Protein AF-A0A3D8VH55-F1 (afdb_monomer_lite)

Radiu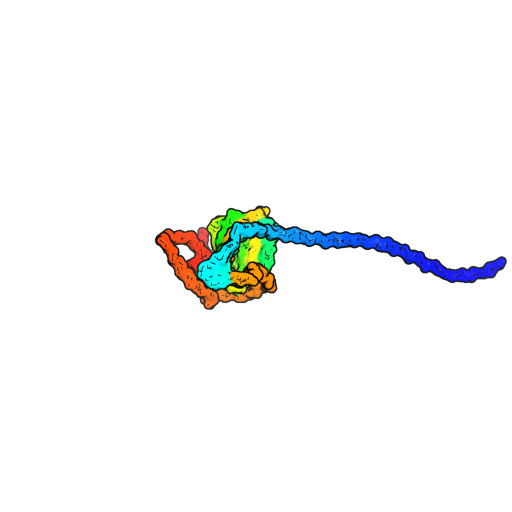s of gyration: 26.4 Å; chains: 1; bounding box: 106×33×65 Å

Secondary structure (DSSP, 8-state):
---------------------------SEEEEEEEEEE-SSTTEEEEEEEEEE-TT-EEEEEE-SEEEEEEEEESEEEEEETTS--EEEETT-EEEE-TT--EEEEE-SSS-EEEEEEEEEETTS-S-EE-PPPP----TTTS--------SSSSPPS--TTS-TTTTS---

InterPro domains:
  IPR011051 RmlC-like cupin domain superfamily [SSF51182] (28-119)
  IPR013096 Cupin 2, conserved barrel [PF07883] (50-116)
  IPR014710 RmlC-like jelly roll fold [G3DSA:2.60.120.10] (20-121)

pLDDT: mean 77.13, std 23.86, range [32.91, 98.81]

Organism: NCBI:txid453783

Foldseek 3Di:
DDDDDDDDDDDDDPDDDDPPPPPPPPQQKDKDWDDKADDPPPQKIKTKIKIKGFAFGKPAKWFFQFKKKKAKQAAKKWKDWAQDDIDIDHHGAIDIDGGPIIMMMTRNGNGMTIMIIMTTHGPPDDGIGHDDDHDDDHDPPPPDDQPPDDDDDPDDDPDHPRHDPPPPDDDD

Sequence (172 aa):
MKPSRPIAAALLATLAALPVLAQAQASGVHRTDLQRETLSVPGREVVQVLVALDPGVVAANHHHHGEEIIYVTEGALEYRLEGRAPVTLKQGDVLFIPYGVNHEVVNVSSGRSAELATYVVEKGKPLVVPASSPTTAFDPAEDMPRLNLKFADDTPLKPTLFDSATAWEDEP

Structure (mmCIF, N/CA/C/O backbone):
data_AF-A0A3D8VH55-F1
#
_entry.id   AF-A0A3D8VH55-F1
#
loop_
_atom_site.group_PDB
_atom_site.id
_atom_site.type_symbol
_atom_site.label_atom_id
_atom_site.label_alt_id
_atom_site.label_comp_id
_atom_site.label_asym_id
_atom_site.label_entity_id
_atom_site.label_seq_id
_atom_site.pdbx_PDB_ins_code
_atom_site.Cartn_x
_atom_site.Cartn_y
_atom_site.Cartn_z
_atom_site.occupancy
_atom_site.B_iso_or_equiv
_atom_site.auth_seq_id
_atom_site.auth_comp_id
_atom_site.auth_asym_id
_atom_site.auth_atom_id
_atom_site.pdbx_PDB_model_num
ATOM 1 N N . MET A 1 1 ? 83.510 -18.222 30.772 1.00 42.69 1 MET A N 1
ATOM 2 C CA . MET A 1 1 ? 82.785 -19.470 30.440 1.00 42.69 1 MET A CA 1
ATOM 3 C C . MET A 1 1 ? 81.291 -19.206 30.564 1.00 42.69 1 MET A C 1
ATOM 5 O O . MET A 1 1 ? 80.876 -18.669 31.580 1.00 42.69 1 MET A O 1
ATOM 9 N N . LYS A 1 2 ? 80.513 -19.503 29.515 1.00 42.84 2 LYS A N 1
ATOM 10 C CA . LYS A 1 2 ? 79.035 -19.497 29.522 1.00 42.84 2 LYS A CA 1
ATOM 11 C C . LYS A 1 2 ? 78.541 -20.727 30.318 1.00 42.84 2 LYS A C 1
ATOM 13 O O . LYS A 1 2 ? 79.273 -21.716 30.357 1.00 42.84 2 LYS A O 1
ATOM 18 N N . PRO A 1 3 ? 77.328 -20.701 30.896 1.00 48.84 3 PRO A N 1
ATOM 19 C CA . PRO A 1 3 ? 76.205 -21.152 30.081 1.00 48.84 3 PRO A CA 1
ATOM 20 C C . PRO A 1 3 ? 74.936 -20.299 30.205 1.00 48.84 3 PRO A C 1
ATOM 22 O O . PRO A 1 3 ? 74.577 -19.754 31.242 1.00 48.84 3 PRO A O 1
ATOM 25 N N . SER A 1 4 ? 74.265 -20.230 29.066 1.00 44.12 4 SER A N 1
ATOM 26 C CA . SER A 1 4 ? 72.942 -19.689 28.783 1.00 44.12 4 SER A CA 1
ATOM 27 C C . SER A 1 4 ? 71.816 -20.603 29.281 1.00 44.12 4 SER A C 1
ATOM 29 O O . SER A 1 4 ? 71.938 -21.824 29.191 1.00 44.12 4 SER A O 1
ATOM 31 N N . ARG A 1 5 ? 70.677 -20.017 29.679 1.00 53.91 5 ARG A N 1
ATOM 32 C CA . ARG A 1 5 ? 69.355 -20.672 29.656 1.00 53.91 5 ARG A CA 1
ATOM 33 C C . ARG A 1 5 ? 68.299 -19.726 29.052 1.00 53.91 5 ARG A C 1
ATOM 35 O O . ARG A 1 5 ? 68.504 -18.516 29.127 1.00 53.91 5 ARG A O 1
ATOM 42 N N . PRO A 1 6 ? 67.243 -20.253 28.403 1.00 52.62 6 PRO A N 1
ATOM 43 C CA . PRO A 1 6 ? 66.547 -19.554 27.323 1.00 52.62 6 PRO A CA 1
ATOM 44 C C . PRO A 1 6 ? 65.048 -19.291 27.607 1.00 52.62 6 PRO A C 1
ATOM 46 O O . PRO A 1 6 ? 64.504 -19.786 28.587 1.00 52.62 6 PRO A O 1
ATOM 49 N N . ILE A 1 7 ? 64.405 -18.609 26.645 1.00 50.12 7 ILE A N 1
ATOM 50 C CA . ILE A 1 7 ? 62.954 -18.556 26.350 1.00 50.12 7 ILE A CA 1
ATOM 51 C C . ILE A 1 7 ? 62.102 -17.624 27.230 1.00 50.12 7 ILE A C 1
ATOM 53 O O . ILE A 1 7 ? 61.837 -17.914 28.388 1.00 50.12 7 ILE A O 1
ATOM 57 N N . ALA A 1 8 ? 61.550 -16.577 26.608 1.00 45.47 8 ALA A N 1
ATOM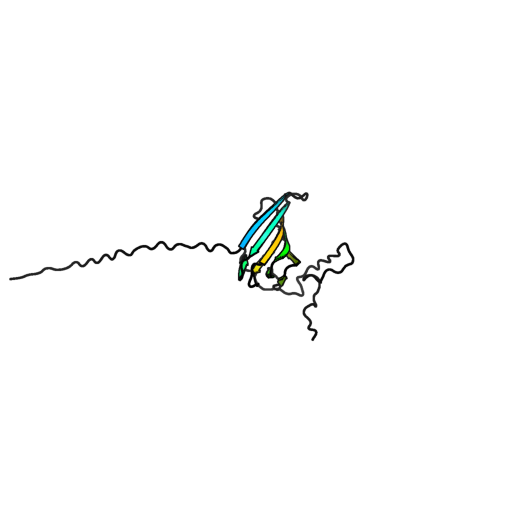 58 C CA . ALA A 1 8 ? 60.100 -16.457 26.396 1.00 45.47 8 ALA A CA 1
ATOM 59 C C . ALA A 1 8 ? 59.803 -15.261 25.480 1.00 45.47 8 ALA A C 1
ATOM 61 O O . ALA A 1 8 ? 59.943 -14.103 25.864 1.00 45.47 8 ALA A O 1
ATOM 62 N N . ALA A 1 9 ? 59.404 -15.568 24.247 1.00 50.44 9 ALA A N 1
ATOM 63 C CA . ALA A 1 9 ? 58.733 -14.627 23.369 1.00 50.44 9 ALA A CA 1
ATOM 64 C C . ALA A 1 9 ? 57.304 -14.408 23.883 1.00 50.44 9 ALA A C 1
ATOM 66 O O . ALA A 1 9 ? 56.602 -15.374 24.170 1.00 50.44 9 ALA A O 1
ATOM 67 N N . ALA A 1 10 ? 56.865 -13.156 23.941 1.00 53.12 10 ALA A N 1
ATOM 68 C CA . ALA A 1 10 ? 55.450 -12.819 23.993 1.00 53.12 10 ALA A CA 1
ATOM 69 C C . ALA A 1 10 ? 55.234 -11.528 23.195 1.00 53.12 10 ALA A C 1
ATOM 71 O O . ALA A 1 10 ? 55.280 -10.423 23.729 1.00 53.12 10 ALA A O 1
ATOM 72 N N . LEU A 1 11 ? 55.035 -11.687 21.882 1.00 53.78 11 LEU A N 1
ATOM 73 C CA . LEU A 1 11 ? 54.300 -10.707 21.092 1.00 53.78 11 LEU A CA 1
ATOM 74 C C . LEU A 1 11 ? 52.836 -10.785 21.534 1.00 53.78 11 LEU A C 1
ATOM 76 O O . LEU A 1 11 ? 52.161 -11.765 21.228 1.00 53.78 11 LEU A O 1
ATOM 80 N N . LEU A 1 12 ? 52.337 -9.756 22.215 1.00 50.50 12 LEU A N 1
ATOM 81 C CA . LEU A 1 12 ? 50.902 -9.489 22.260 1.00 50.50 12 LEU A CA 1
ATOM 82 C C . LEU A 1 12 ? 50.624 -8.309 21.331 1.00 50.50 12 LEU A C 1
ATOM 84 O O . LEU A 1 12 ? 50.836 -7.150 21.680 1.00 50.50 12 LEU A O 1
ATOM 88 N N . ALA A 1 13 ? 50.195 -8.631 20.113 1.00 54.59 13 ALA A N 1
ATOM 89 C CA . ALA A 1 13 ? 49.623 -7.672 19.187 1.00 54.59 13 ALA A CA 1
ATOM 90 C C . ALA A 1 13 ? 48.260 -7.226 19.737 1.00 54.59 13 ALA A C 1
ATOM 92 O O . ALA A 1 13 ? 47.322 -8.019 19.813 1.00 54.59 13 ALA A O 1
ATOM 93 N N . THR A 1 14 ? 48.142 -5.964 20.141 1.00 57.12 14 THR A N 1
ATOM 94 C CA . THR A 1 14 ? 46.853 -5.346 20.464 1.00 57.12 14 THR A CA 1
ATOM 95 C C . THR A 1 14 ? 46.078 -5.127 19.170 1.00 57.12 14 THR A C 1
ATOM 97 O O . THR A 1 14 ? 46.321 -4.164 18.444 1.00 57.12 14 THR A O 1
ATOM 100 N N . LEU A 1 15 ? 45.172 -6.055 18.864 1.00 60.00 15 LEU A N 1
ATOM 101 C CA . LEU A 1 15 ? 44.220 -5.936 17.767 1.00 60.00 15 LEU A CA 1
ATOM 102 C C . LEU A 1 15 ? 43.205 -4.838 18.124 1.00 60.00 15 LEU A C 1
ATOM 104 O O . LEU A 1 15 ? 42.431 -4.978 19.070 1.00 60.00 15 LEU A O 1
ATOM 108 N N . ALA A 1 16 ? 43.245 -3.725 17.395 1.00 55.41 16 ALA A N 1
ATOM 109 C CA . ALA A 1 16 ? 42.279 -2.644 17.515 1.00 55.41 16 ALA A CA 1
ATOM 110 C C . ALA A 1 16 ? 40.881 -3.154 17.125 1.00 55.41 16 ALA A C 1
ATOM 112 O O . ALA A 1 16 ? 40.652 -3.544 15.981 1.00 55.41 16 ALA A O 1
ATOM 113 N N . ALA A 1 17 ? 39.946 -3.156 18.075 1.00 55.94 17 ALA A N 1
ATOM 114 C CA . ALA A 1 17 ? 38.540 -3.398 17.792 1.00 55.94 17 ALA A CA 1
ATOM 115 C C . ALA A 1 17 ? 37.955 -2.152 17.109 1.00 55.94 17 ALA A C 1
ATOM 117 O O . ALA A 1 17 ? 37.690 -1.142 17.758 1.00 55.94 17 ALA A O 1
ATOM 118 N N . LEU A 1 18 ? 37.779 -2.212 15.789 1.00 58.00 18 LEU A N 1
ATOM 119 C CA . LEU A 1 18 ? 36.913 -1.276 15.078 1.00 58.00 18 LEU A CA 1
ATOM 120 C C . LEU A 1 18 ? 35.462 -1.619 15.446 1.00 58.00 18 LEU A C 1
ATOM 122 O O . LEU A 1 18 ? 35.070 -2.777 15.268 1.00 58.00 18 LEU A O 1
ATOM 126 N N . PRO A 1 19 ? 34.640 -0.677 15.939 1.00 54.59 19 PRO A N 1
ATOM 127 C CA . PRO A 1 19 ? 33.216 -0.924 16.012 1.00 54.59 19 PRO A CA 1
ATOM 128 C C . PRO A 1 19 ? 32.706 -0.973 14.572 1.00 54.59 19 PRO A C 1
ATOM 130 O O . PRO A 1 19 ? 32.784 0.008 13.832 1.00 54.59 19 PRO A O 1
ATOM 133 N N . VAL A 1 20 ? 32.206 -2.136 14.162 1.00 56.25 20 VAL A N 1
ATOM 134 C CA . VAL A 1 20 ? 31.342 -2.243 12.990 1.00 56.25 20 VAL A CA 1
ATOM 135 C C . VAL A 1 20 ? 30.128 -1.374 13.303 1.00 56.25 20 VAL A C 1
ATOM 137 O O . VAL A 1 20 ? 29.274 -1.763 14.098 1.00 56.25 20 VAL A O 1
ATOM 140 N N . LEU A 1 21 ? 30.065 -0.170 12.728 1.00 51.25 21 LEU A N 1
ATOM 141 C CA . LEU A 1 21 ? 28.793 0.524 12.605 1.00 51.25 21 LEU A CA 1
ATOM 142 C C . LEU A 1 21 ? 27.928 -0.366 11.715 1.00 51.25 21 LEU A C 1
ATOM 144 O O . LEU A 1 21 ? 28.080 -0.384 10.495 1.00 51.25 21 LEU A O 1
ATOM 148 N N . ALA A 1 22 ? 27.037 -1.133 12.338 1.00 48.94 22 ALA A N 1
ATOM 149 C CA . ALA A 1 22 ? 25.864 -1.649 11.666 1.00 48.94 22 ALA A CA 1
ATOM 150 C C . ALA A 1 22 ? 25.061 -0.423 11.220 1.00 48.94 22 ALA A C 1
ATOM 152 O O . ALA A 1 22 ? 24.301 0.162 11.989 1.00 48.94 22 ALA A O 1
ATOM 153 N N . GLN A 1 23 ? 25.308 0.025 9.992 1.00 43.00 23 GLN A N 1
ATOM 154 C CA . GLN A 1 23 ? 24.461 0.992 9.325 1.00 43.00 23 GLN A CA 1
ATOM 155 C C . GLN A 1 23 ? 23.129 0.270 9.114 1.00 43.00 23 GLN A C 1
ATOM 157 O O . GLN A 1 23 ? 22.986 -0.524 8.187 1.00 43.00 23 GLN A O 1
ATOM 162 N N . ALA A 1 24 ? 22.183 0.469 10.035 1.00 46.00 24 ALA A N 1
ATOM 163 C CA . ALA A 1 24 ? 20.789 0.148 9.789 1.00 46.00 24 ALA A CA 1
ATOM 164 C C . ALA A 1 24 ? 20.434 0.871 8.490 1.00 46.00 24 ALA A C 1
ATOM 166 O O . ALA A 1 24 ? 20.449 2.102 8.446 1.00 46.00 24 ALA A O 1
ATOM 167 N N . GLN A 1 25 ? 20.258 0.117 7.403 1.00 47.22 25 GLN A N 1
ATOM 168 C CA . GLN A 1 25 ? 19.821 0.684 6.139 1.00 47.22 25 GLN A CA 1
ATOM 169 C C . GLN A 1 25 ? 18.545 1.461 6.447 1.00 47.22 25 GLN A C 1
ATOM 171 O O . GLN A 1 25 ? 17.577 0.879 6.936 1.00 47.22 25 GLN A O 1
ATOM 176 N N . ALA A 1 26 ? 18.575 2.778 6.232 1.00 53.03 26 ALA A N 1
ATOM 177 C CA . ALA A 1 26 ? 17.359 3.566 6.195 1.00 53.03 26 ALA A CA 1
ATOM 178 C C . ALA A 1 26 ? 16.469 2.874 5.162 1.00 53.03 26 ALA A C 1
ATOM 180 O O . ALA A 1 26 ? 16.839 2.790 3.990 1.00 53.03 26 ALA A O 1
ATOM 181 N N . SER A 1 27 ? 15.384 2.249 5.613 1.00 75.06 27 SER A N 1
ATOM 182 C CA . SER A 1 27 ? 14.450 1.585 4.719 1.00 75.06 27 SER A CA 1
ATOM 183 C C . SER A 1 27 ? 13.963 2.652 3.749 1.00 75.06 27 SER A C 1
ATOM 185 O O . SER A 1 27 ? 13.318 3.597 4.191 1.00 75.06 27 SER A O 1
ATOM 187 N N . GLY A 1 28 ? 14.263 2.543 2.453 1.00 91.44 28 GLY A N 1
ATOM 188 C CA . GLY A 1 28 ? 13.782 3.501 1.444 1.00 91.44 28 GLY A CA 1
ATOM 189 C C . GLY A 1 28 ? 12.270 3.401 1.184 1.00 91.44 28 GLY A C 1
ATOM 190 O O . GLY A 1 28 ? 11.797 3.729 0.103 1.00 91.44 28 GLY A O 1
ATOM 191 N N . VAL A 1 29 ? 11.531 2.875 2.166 1.00 96.19 29 VAL A N 1
ATOM 192 C CA . VAL A 1 29 ? 10.080 2.880 2.286 1.00 96.19 29 VAL A CA 1
ATOM 193 C C . VAL A 1 29 ? 9.732 3.989 3.272 1.00 96.19 29 VAL A C 1
ATOM 195 O O . VAL A 1 29 ? 10.095 3.937 4.448 1.00 96.19 29 VAL A O 1
ATOM 198 N N . HIS A 1 30 ? 8.995 4.978 2.793 1.00 96.56 30 HIS A N 1
ATOM 199 C CA . HIS A 1 30 ? 8.586 6.160 3.535 1.00 96.56 30 HIS A CA 1
ATOM 200 C C . HIS A 1 30 ? 7.076 6.094 3.751 1.00 96.56 30 HIS A C 1
ATOM 202 O O . HIS A 1 30 ? 6.316 6.088 2.785 1.00 96.56 30 HIS A O 1
ATOM 208 N N . ARG A 1 31 ? 6.625 6.044 5.008 1.00 96.25 31 ARG A N 1
ATOM 209 C CA . ARG A 1 31 ? 5.195 6.033 5.362 1.00 96.25 31 ARG A CA 1
ATOM 210 C C . ARG A 1 31 ? 4.817 7.332 6.057 1.00 96.25 31 ARG A C 1
ATOM 212 O O . ARG A 1 31 ? 5.460 7.717 7.030 1.00 96.25 31 ARG A O 1
ATOM 219 N N . THR A 1 32 ? 3.766 7.981 5.570 1.00 97.38 32 THR A N 1
ATOM 220 C CA . THR A 1 32 ? 3.160 9.153 6.213 1.00 97.38 32 THR A CA 1
ATOM 221 C C . THR A 1 32 ? 1.709 8.844 6.547 1.00 97.38 32 THR A C 1
ATOM 223 O O . THR A 1 32 ? 0.879 8.760 5.642 1.00 97.38 32 THR A O 1
ATOM 226 N N . ASP A 1 33 ? 1.400 8.673 7.831 1.00 96.50 33 ASP A N 1
ATOM 227 C CA . ASP A 1 33 ? 0.024 8.498 8.302 1.00 96.50 33 ASP A CA 1
ATOM 228 C C . ASP A 1 33 ? -0.755 9.805 8.087 1.00 96.50 33 ASP A C 1
ATOM 230 O O . ASP A 1 33 ? -0.356 10.865 8.572 1.00 96.50 33 ASP A O 1
ATOM 234 N N . LEU A 1 34 ? -1.856 9.734 7.337 1.00 97.81 34 LEU A N 1
ATOM 235 C CA . LEU A 1 34 ? -2.675 10.893 6.969 1.00 97.81 34 LEU A CA 1
ATOM 236 C C . LEU A 1 34 ? -3.901 11.026 7.869 1.00 97.81 34 LEU A C 1
ATOM 238 O O . LEU A 1 34 ? -4.198 12.113 8.357 1.00 97.81 34 LEU A O 1
ATOM 242 N N . GLN A 1 35 ? -4.612 9.919 8.088 1.00 97.50 35 GLN A N 1
ATOM 243 C CA . GLN A 1 35 ? -5.748 9.862 9.004 1.00 97.50 35 GLN A CA 1
ATOM 244 C C . GLN A 1 35 ? -5.988 8.446 9.520 1.00 97.50 35 GLN A C 1
ATOM 246 O O . GLN A 1 35 ? -5.614 7.458 8.882 1.00 97.50 35 GLN A O 1
ATOM 251 N N . ARG A 1 36 ? -6.644 8.362 10.677 1.00 98.31 36 ARG A N 1
ATOM 252 C CA . ARG A 1 36 ? -7.127 7.119 11.271 1.00 98.31 36 ARG A CA 1
ATOM 253 C C . ARG A 1 36 ? -8.423 7.390 12.013 1.00 98.31 36 ARG A C 1
ATOM 255 O O . ARG A 1 36 ? -8.420 8.196 12.934 1.00 98.31 36 ARG A O 1
ATOM 262 N N . GLU A 1 37 ? -9.487 6.681 11.662 1.00 98.44 37 GLU A N 1
ATOM 263 C CA . GLU A 1 37 ? -10.804 6.890 12.265 1.00 98.44 37 GLU A CA 1
ATOM 264 C C . GLU A 1 37 ? -11.544 5.577 12.506 1.00 98.44 37 GLU A C 1
ATOM 266 O O . GLU A 1 37 ? -11.427 4.618 11.744 1.00 98.44 37 GLU A O 1
ATOM 271 N N . THR A 1 38 ? -12.347 5.529 13.569 1.00 98.06 38 THR A N 1
ATOM 272 C CA . THR A 1 38 ? -13.238 4.383 13.805 1.00 98.06 38 THR A CA 1
ATOM 273 C C . THR A 1 38 ? -14.404 4.434 12.823 1.00 98.06 38 THR A C 1
ATOM 275 O O . THR A 1 38 ? -15.049 5.470 12.672 1.00 98.06 38 THR A O 1
ATOM 278 N N . LEU A 1 39 ? -14.698 3.309 12.174 1.00 96.75 39 LEU A N 1
ATOM 279 C CA . LEU A 1 39 ? -15.822 3.211 11.249 1.00 96.75 39 LEU A CA 1
ATOM 280 C C . LEU A 1 39 ? -17.125 2.911 11.997 1.00 96.75 39 LEU A C 1
ATOM 282 O O . LEU A 1 39 ? -17.127 2.395 13.113 1.00 96.75 39 LEU A O 1
ATOM 286 N N . SER A 1 40 ? -18.260 3.191 11.352 1.00 97.25 40 SER A N 1
ATOM 287 C CA . SER A 1 40 ? -19.584 2.795 11.855 1.00 97.25 40 SER A CA 1
ATOM 288 C C . SER A 1 40 ? -19.769 1.273 11.914 1.00 97.25 40 SER A C 1
ATOM 290 O O . SER A 1 40 ? -20.638 0.785 12.635 1.00 97.25 40 SER A O 1
ATOM 292 N N . VAL A 1 41 ? -18.943 0.522 11.179 1.00 95.62 41 VAL A N 1
ATOM 293 C CA . VAL A 1 41 ? -18.864 -0.938 11.251 1.00 95.62 41 VAL A CA 1
ATOM 294 C C . VAL A 1 41 ? -18.173 -1.339 12.562 1.00 95.62 41 VAL A C 1
ATOM 296 O O . VAL A 1 41 ? -17.006 -0.987 12.763 1.00 95.62 41 VAL A O 1
ATOM 299 N N . PRO A 1 42 ? -18.846 -2.091 13.457 1.00 96.19 42 PRO A N 1
ATOM 300 C CA . PRO A 1 42 ? -18.276 -2.461 14.747 1.00 96.19 42 PRO A CA 1
ATOM 301 C C . PRO A 1 42 ? -16.930 -3.176 14.615 1.00 96.19 42 PRO A C 1
ATOM 303 O O . PRO A 1 42 ? -16.783 -4.123 13.846 1.00 96.19 42 PRO A O 1
ATOM 306 N N . GLY A 1 43 ? -15.947 -2.727 15.396 1.00 97.06 43 GLY A N 1
ATOM 307 C CA . GLY A 1 43 ? -14.615 -3.333 15.431 1.00 97.06 43 GLY A CA 1
ATOM 308 C C . GLY A 1 43 ? -13.718 -3.004 14.234 1.00 97.06 43 GLY A C 1
ATOM 309 O O . GLY A 1 43 ? -12.624 -3.557 14.165 1.00 97.06 43 GLY A O 1
ATOM 310 N N . ARG A 1 44 ? -14.127 -2.112 13.320 1.00 98.06 44 ARG A N 1
ATOM 311 C CA . ARG A 1 44 ? -13.304 -1.673 12.184 1.00 98.06 44 ARG A CA 1
ATOM 312 C C . ARG A 1 44 ? -12.843 -0.223 12.322 1.00 98.06 44 ARG A C 1
ATOM 314 O O . ARG A 1 44 ? -13.530 0.625 12.893 1.00 98.06 44 ARG A O 1
ATOM 321 N N . GLU A 1 45 ? -11.677 0.058 11.765 1.00 98.44 45 GLU A N 1
ATOM 322 C CA . GLU A 1 45 ? -11.147 1.404 11.575 1.00 98.44 45 GLU A CA 1
ATOM 323 C C . GLU A 1 45 ? -10.657 1.589 10.139 1.00 98.44 45 GLU A C 1
ATOM 325 O O . GLU A 1 45 ? -10.312 0.621 9.458 1.00 98.44 45 GLU A O 1
ATOM 330 N N . VAL A 1 46 ? -10.659 2.838 9.681 1.00 98.50 46 VAL A N 1
ATOM 331 C CA . VAL A 1 46 ? -9.985 3.244 8.452 1.00 98.50 46 VAL A CA 1
ATOM 332 C C . VAL A 1 46 ? -8.644 3.862 8.809 1.00 98.50 46 VAL A C 1
ATOM 334 O O . VAL A 1 46 ? -8.560 4.647 9.753 1.00 98.50 46 VAL A O 1
ATOM 337 N N . VAL A 1 47 ? -7.603 3.533 8.051 1.00 98.62 47 VAL A N 1
ATOM 338 C CA . VAL A 1 47 ? -6.299 4.203 8.109 1.00 98.62 47 VAL A CA 1
ATOM 339 C C . VAL A 1 47 ? -5.941 4.631 6.695 1.00 98.62 47 VAL A C 1
ATOM 341 O O . VAL A 1 47 ? -6.075 3.839 5.771 1.00 98.62 47 VAL A O 1
ATOM 344 N N . GLN A 1 48 ? -5.474 5.859 6.506 1.00 98.62 48 GLN A N 1
ATOM 345 C CA . GLN A 1 48 ? -4.888 6.282 5.237 1.00 98.62 48 GLN A CA 1
ATOM 346 C C . GLN A 1 48 ? -3.430 6.645 5.425 1.00 98.62 48 GLN A C 1
ATOM 348 O O . GLN A 1 48 ? -3.081 7.384 6.347 1.00 98.62 48 GLN A O 1
ATOM 353 N N . VAL A 1 49 ? -2.594 6.134 4.530 1.00 98.62 49 VAL A N 1
ATOM 354 C CA . VAL A 1 49 ? -1.150 6.337 4.551 1.00 98.62 49 VAL A CA 1
ATOM 355 C C . VAL A 1 49 ? -0.695 6.691 3.144 1.00 98.62 49 VAL A C 1
ATOM 357 O O . VAL A 1 49 ? -1.053 6.014 2.184 1.00 98.62 49 VAL A O 1
ATOM 360 N N . LEU A 1 50 ? 0.117 7.740 3.019 1.00 98.56 50 LEU A N 1
ATOM 361 C CA . LEU A 1 50 ? 0.927 7.932 1.821 1.00 98.56 50 LEU A CA 1
ATOM 362 C C . LEU A 1 50 ? 2.171 7.053 1.962 1.00 98.56 50 LEU A C 1
ATOM 364 O O . LEU A 1 50 ? 2.998 7.289 2.851 1.00 98.56 50 LEU A O 1
ATOM 368 N N . VAL A 1 51 ? 2.291 6.046 1.105 1.00 98.25 51 VAL A N 1
ATOM 369 C CA . VAL A 1 51 ? 3.453 5.159 1.047 1.00 98.25 51 VAL A CA 1
ATOM 370 C C . VAL A 1 51 ? 4.286 5.572 -0.157 1.00 98.25 51 VAL A C 1
ATOM 372 O O . VAL A 1 51 ? 3.770 5.680 -1.264 1.00 98.25 51 VAL A O 1
ATOM 375 N N . ALA A 1 52 ? 5.570 5.849 0.053 1.00 98.50 52 ALA A N 1
ATOM 376 C CA . ALA A 1 52 ? 6.495 6.183 -1.019 1.00 98.50 52 ALA A CA 1
ATOM 377 C C . ALA A 1 52 ? 7.748 5.319 -0.950 1.00 98.50 52 ALA A C 1
ATOM 379 O O . ALA A 1 52 ? 8.276 5.063 0.129 1.00 98.50 52 ALA A O 1
ATOM 380 N N . LEU A 1 53 ? 8.221 4.875 -2.106 1.00 98.44 53 LEU A N 1
ATOM 381 C CA . LEU A 1 53 ? 9.371 3.998 -2.244 1.00 98.44 53 LEU A CA 1
ATOM 382 C C . LEU A 1 53 ? 10.433 4.699 -3.091 1.00 98.44 53 LEU A C 1
ATOM 384 O O . LEU A 1 53 ? 10.138 5.218 -4.172 1.00 98.44 53 LEU A O 1
ATOM 388 N N . ASP A 1 54 ? 11.676 4.688 -2.617 1.00 98.38 54 ASP A N 1
ATOM 389 C CA . ASP A 1 54 ? 12.833 5.102 -3.413 1.00 98.38 54 ASP A CA 1
ATOM 390 C C . ASP A 1 54 ? 13.040 4.137 -4.605 1.00 98.38 54 ASP A C 1
ATOM 392 O O . ASP A 1 54 ? 12.497 3.024 -4.598 1.00 98.38 54 ASP A O 1
ATOM 396 N N . PRO A 1 55 ? 13.787 4.531 -5.656 1.00 98.06 55 PRO A N 1
ATOM 397 C CA . PRO A 1 55 ? 14.014 3.679 -6.826 1.00 98.06 55 PRO A CA 1
ATOM 398 C C . PRO A 1 55 ? 14.539 2.287 -6.451 1.00 98.06 55 PRO A C 1
ATOM 400 O O . PRO A 1 55 ? 15.518 2.165 -5.712 1.00 98.06 55 PRO A O 1
ATOM 403 N N . GLY A 1 56 ? 13.905 1.232 -6.970 1.00 96.69 56 GLY A N 1
ATOM 404 C CA . GLY A 1 56 ? 14.305 -0.160 -6.737 1.00 96.69 56 GLY A CA 1
ATOM 405 C C . GLY A 1 56 ? 14.019 -0.705 -5.333 1.00 96.69 56 GLY A C 1
ATOM 406 O O . GLY A 1 56 ? 14.353 -1.858 -5.057 1.00 96.69 56 GLY A O 1
ATOM 407 N N . VAL A 1 57 ? 13.420 0.083 -4.435 1.00 97.69 57 VAL A N 1
ATOM 408 C CA . VAL A 1 57 ? 13.069 -0.389 -3.092 1.00 97.69 57 VAL A CA 1
ATOM 409 C C . VAL A 1 57 ? 11.878 -1.335 -3.147 1.00 97.69 57 VAL A C 1
ATOM 411 O O . VAL A 1 57 ? 10.934 -1.126 -3.906 1.00 97.69 57 VAL A O 1
ATOM 414 N N . VAL A 1 58 ? 11.932 -2.357 -2.292 1.00 95.38 58 VAL A N 1
ATOM 415 C CA . VAL A 1 58 ? 10.859 -3.321 -2.048 1.00 95.38 58 VAL A CA 1
ATOM 416 C C . VAL A 1 58 ? 10.281 -3.072 -0.657 1.00 95.38 58 VAL A C 1
ATOM 418 O O . VAL A 1 58 ? 11.019 -3.083 0.332 1.00 95.38 58 VAL A O 1
ATOM 421 N N . ALA A 1 59 ? 8.965 -2.893 -0.559 1.00 94.81 59 ALA A N 1
ATOM 422 C CA . ALA A 1 59 ? 8.255 -3.127 0.689 1.00 94.81 59 ALA A CA 1
ATOM 423 C C . ALA A 1 59 ? 8.035 -4.639 0.818 1.00 94.81 59 ALA A C 1
ATOM 425 O O . ALA A 1 59 ? 7.319 -5.244 0.019 1.00 94.81 59 ALA A O 1
ATOM 426 N N . ALA A 1 60 ? 8.732 -5.242 1.784 1.00 93.75 60 ALA A N 1
ATOM 427 C CA . ALA A 1 60 ? 8.793 -6.689 1.963 1.00 93.75 60 ALA A CA 1
ATOM 428 C C . ALA A 1 60 ? 7.407 -7.321 2.149 1.00 93.75 60 ALA A C 1
ATOM 430 O O . ALA A 1 60 ? 6.470 -6.662 2.600 1.00 93.75 60 ALA A O 1
ATOM 431 N N . ASN A 1 61 ? 7.310 -8.616 1.841 1.00 95.25 61 ASN A N 1
ATOM 432 C CA . ASN A 1 61 ? 6.050 -9.346 1.878 1.00 95.25 61 ASN A CA 1
ATOM 433 C C . ASN A 1 61 ? 5.344 -9.260 3.242 1.00 95.25 61 ASN A C 1
ATOM 435 O O . ASN A 1 61 ? 5.954 -9.488 4.293 1.00 95.25 61 ASN A O 1
ATOM 439 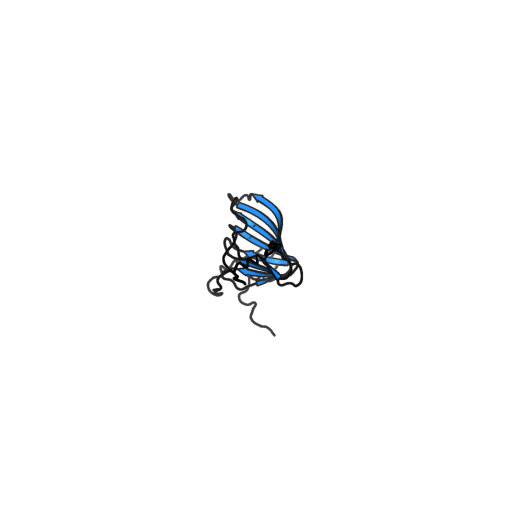N N . HIS A 1 62 ? 4.053 -8.939 3.221 1.00 97.19 62 HIS A N 1
ATOM 440 C CA . HIS A 1 62 ? 3.235 -8.737 4.414 1.00 97.19 62 HIS A CA 1
ATOM 441 C C . HIS A 1 62 ? 1.740 -8.904 4.118 1.00 97.19 62 HIS A C 1
ATOM 443 O O . HIS A 1 62 ? 1.341 -9.051 2.970 1.00 97.19 62 HIS A O 1
ATOM 449 N N . HIS A 1 63 ? 0.909 -8.872 5.159 1.00 95.75 63 HIS A N 1
ATOM 450 C CA . HIS A 1 63 ? -0.547 -8.786 5.042 1.00 95.75 63 HIS A CA 1
ATOM 451 C C . HIS A 1 63 ? -1.148 -7.851 6.100 1.00 95.75 63 HIS A C 1
ATOM 453 O O . HIS A 1 63 ? -0.459 -7.359 7.003 1.00 95.75 63 HIS A O 1
ATOM 459 N N . HIS A 1 64 ? -2.465 -7.654 5.999 1.00 97.38 64 HIS A N 1
ATOM 460 C CA . HIS A 1 64 ? -3.266 -6.831 6.900 1.00 97.38 64 HIS A CA 1
ATOM 461 C C . HIS A 1 64 ? -4.449 -7.620 7.470 1.00 97.38 64 HIS A C 1
ATOM 463 O O . HIS A 1 64 ? -5.026 -8.479 6.800 1.00 97.38 64 HIS A O 1
ATOM 469 N N . HIS A 1 65 ? -4.872 -7.272 8.688 1.00 96.19 65 HIS A N 1
ATOM 470 C CA . HIS A 1 65 ? -6.148 -7.716 9.266 1.00 96.19 65 HIS A CA 1
ATOM 471 C C . HIS A 1 65 ? -7.325 -6.903 8.697 1.00 96.19 65 HIS A C 1
ATOM 473 O O . HIS A 1 65 ? -8.099 -6.294 9.438 1.00 96.19 65 HIS A O 1
ATOM 479 N N . GLY A 1 66 ? -7.409 -6.821 7.372 1.00 94.56 66 GLY A N 1
ATOM 480 C CA . GLY A 1 66 ? -8.351 -5.977 6.651 1.00 94.56 66 GLY A CA 1
ATOM 481 C C . GLY A 1 66 ? -8.023 -5.852 5.175 1.00 94.56 66 GLY A C 1
ATOM 482 O O . GLY A 1 66 ? -7.012 -6.364 4.704 1.00 94.56 66 GLY A O 1
ATOM 483 N N . GLU A 1 67 ? -8.903 -5.162 4.470 1.00 98.00 67 GLU A N 1
ATOM 484 C CA . GLU A 1 67 ? -8.771 -4.820 3.064 1.00 98.00 67 GLU A CA 1
ATOM 485 C C . GLU A 1 67 ? -7.876 -3.584 2.885 1.00 98.00 67 GLU A C 1
ATOM 487 O O . GLU A 1 67 ? -7.907 -2.661 3.707 1.00 98.00 67 GLU A O 1
ATOM 492 N N . GLU A 1 68 ? -7.129 -3.536 1.784 1.00 98.25 68 GLU A N 1
ATOM 493 C CA . GLU A 1 68 ? -6.367 -2.358 1.362 1.00 98.25 68 GLU A CA 1
ATOM 494 C C . GLU A 1 68 ? -6.815 -1.907 -0.032 1.00 98.25 68 GLU A C 1
ATOM 496 O O . GLU A 1 68 ? -6.975 -2.703 -0.959 1.00 98.25 68 GLU A O 1
ATOM 501 N N . ILE A 1 69 ? -7.044 -0.604 -0.165 1.00 98.44 69 ILE A N 1
ATOM 502 C CA . ILE A 1 69 ? -7.450 0.065 -1.394 1.00 98.44 69 ILE A CA 1
ATOM 503 C C . ILE A 1 69 ? -6.359 1.063 -1.761 1.00 98.44 69 ILE A C 1
ATOM 505 O O . ILE A 1 69 ? -6.110 2.021 -1.026 1.00 98.44 69 ILE A O 1
ATOM 509 N N . ILE A 1 70 ? -5.729 0.838 -2.907 1.00 97.88 70 ILE A N 1
ATOM 510 C CA . ILE A 1 70 ? -4.566 1.583 -3.379 1.00 97.88 70 ILE A CA 1
ATOM 511 C C . ILE A 1 70 ? -4.963 2.477 -4.546 1.00 97.88 70 ILE A C 1
ATOM 513 O O . ILE A 1 70 ? -5.676 2.051 -5.457 1.00 97.88 70 ILE A O 1
ATOM 517 N N . TYR A 1 71 ? -4.437 3.698 -4.537 1.00 97.50 71 TYR A N 1
ATOM 518 C CA . TYR A 1 71 ? -4.386 4.591 -5.689 1.00 97.50 71 TYR A CA 1
ATOM 519 C C . TYR A 1 71 ? -2.947 5.068 -5.893 1.00 97.50 71 TYR A C 1
ATOM 521 O O . TYR A 1 71 ? -2.372 5.703 -5.003 1.00 97.50 71 TYR A O 1
ATOM 529 N N . VAL A 1 72 ? -2.356 4.794 -7.056 1.00 97.62 72 VAL A N 1
ATOM 530 C CA . VAL A 1 72 ? -0.978 5.210 -7.345 1.00 97.62 72 VAL A CA 1
ATOM 531 C C . VAL A 1 72 ? -0.950 6.702 -7.669 1.00 97.62 72 VAL A C 1
ATOM 533 O O . VAL A 1 72 ? -1.599 7.187 -8.596 1.00 97.62 72 VAL A O 1
ATOM 536 N N . THR A 1 73 ? -0.163 7.446 -6.900 1.00 98.38 73 THR A N 1
ATOM 537 C CA . THR A 1 73 ? -0.061 8.911 -6.983 1.00 98.38 73 THR A CA 1
ATOM 538 C C . THR A 1 73 ? 1.152 9.386 -7.778 1.00 98.38 73 THR A C 1
ATOM 540 O O . THR A 1 73 ? 1.103 10.470 -8.356 1.00 98.38 73 THR A O 1
ATOM 543 N N . GLU A 1 74 ? 2.218 8.586 -7.839 1.00 98.44 74 GLU A N 1
ATOM 544 C CA . GLU A 1 74 ? 3.489 8.931 -8.480 1.00 98.44 74 GLU A CA 1
ATOM 545 C C . GLU A 1 74 ? 4.193 7.656 -8.975 1.00 98.44 74 GLU A C 1
ATOM 547 O O . GLU A 1 74 ? 4.203 6.642 -8.276 1.00 98.44 74 GLU A O 1
ATOM 552 N N . GLY A 1 75 ? 4.824 7.720 -10.149 1.00 98.31 75 GLY A N 1
ATOM 553 C CA . GLY A 1 75 ? 5.735 6.678 -10.631 1.00 98.31 75 GLY A CA 1
ATOM 554 C C . GLY A 1 75 ? 5.058 5.378 -11.081 1.00 98.31 75 GLY A C 1
ATOM 555 O O . GLY A 1 75 ? 3.983 5.399 -11.690 1.00 98.31 75 GLY A O 1
ATOM 556 N N . ALA A 1 76 ? 5.748 4.258 -10.850 1.00 97.56 76 ALA A N 1
ATOM 557 C CA . ALA A 1 76 ? 5.305 2.912 -11.202 1.00 97.56 76 ALA A CA 1
ATOM 558 C C . ALA A 1 76 ? 5.711 1.886 -10.131 1.00 97.56 76 ALA A C 1
ATOM 560 O O . ALA A 1 76 ? 6.879 1.808 -9.734 1.00 97.56 76 ALA A O 1
ATOM 561 N N . LEU A 1 77 ? 4.741 1.083 -9.701 1.00 97.88 77 LEU A N 1
ATOM 562 C CA . LEU A 1 77 ? 4.869 0.075 -8.651 1.00 97.88 77 LEU A CA 1
ATOM 563 C C . LEU A 1 77 ? 4.473 -1.293 -9.211 1.00 97.88 77 LEU A C 1
ATOM 565 O O . LEU A 1 77 ? 3.396 -1.430 -9.785 1.00 97.88 77 LEU A O 1
ATOM 569 N N . GLU A 1 78 ? 5.323 -2.305 -9.054 1.00 97.56 78 GLU A N 1
ATOM 570 C CA . GLU A 1 78 ? 4.944 -3.694 -9.323 1.00 97.56 78 GLU A CA 1
ATOM 571 C C . GLU A 1 78 ? 4.499 -4.361 -8.024 1.00 97.56 78 GLU A C 1
ATOM 573 O O . GLU A 1 78 ? 5.257 -4.431 -7.058 1.00 97.56 78 GLU A O 1
ATOM 578 N N . TYR A 1 79 ? 3.269 -4.857 -8.028 1.00 96.81 79 TYR A N 1
ATOM 579 C CA . TYR A 1 79 ? 2.654 -5.614 -6.954 1.00 96.81 79 TYR A CA 1
ATOM 580 C C . TYR A 1 79 ? 2.715 -7.106 -7.237 1.00 96.81 79 TYR A C 1
ATOM 582 O O . TYR A 1 79 ? 2.430 -7.556 -8.351 1.00 96.81 79 TYR A O 1
ATOM 590 N N . ARG A 1 80 ? 3.012 -7.886 -6.199 1.00 95.62 80 ARG A N 1
ATOM 591 C CA . ARG A 1 80 ? 2.944 -9.348 -6.231 1.00 95.62 80 ARG A CA 1
ATOM 592 C C . ARG A 1 80 ? 2.052 -9.807 -5.098 1.00 95.62 80 ARG A C 1
ATOM 594 O O . ARG A 1 80 ? 2.420 -9.676 -3.936 1.00 95.62 80 ARG A O 1
ATOM 601 N N . LEU A 1 81 ? 0.873 -10.302 -5.452 1.00 93.25 81 LEU A N 1
ATOM 602 C CA . LEU A 1 81 ? -0.113 -10.820 -4.511 1.00 93.25 81 LEU A CA 1
ATOM 603 C C . LEU A 1 81 ? -0.050 -12.344 -4.538 1.00 93.25 81 LEU A C 1
ATOM 605 O O . LEU A 1 81 ? 0.102 -12.949 -5.600 1.00 93.25 81 LEU A O 1
ATOM 609 N N . GLU A 1 82 ? -0.181 -12.960 -3.371 1.00 87.50 82 GLU A N 1
ATOM 610 C CA . GLU A 1 82 ? -0.279 -14.409 -3.253 1.00 87.50 82 GLU A CA 1
ATOM 611 C C . GLU A 1 82 ? -1.390 -14.963 -4.154 1.00 87.50 82 GLU A C 1
ATOM 613 O O . GLU A 1 82 ? -2.506 -14.438 -4.192 1.00 87.50 82 GLU A O 1
ATOM 618 N N . GLY A 1 83 ? -1.055 -16.011 -4.911 1.00 83.88 83 GLY A N 1
ATOM 619 C CA . GLY A 1 83 ? -1.985 -16.642 -5.841 1.00 83.88 83 GLY A CA 1
ATOM 620 C C . GLY A 1 83 ? -2.416 -15.733 -6.992 1.00 83.88 83 GLY A C 1
ATOM 621 O O . GLY A 1 83 ? -3.539 -15.869 -7.454 1.00 83.88 83 GLY A O 1
ATOM 622 N N . ARG A 1 84 ? -1.584 -14.778 -7.439 1.00 82.94 84 ARG A N 1
ATOM 623 C CA . ARG A 1 84 ? -1.843 -13.951 -8.633 1.00 82.94 84 ARG A CA 1
ATOM 624 C C . ARG A 1 84 ? -0.568 -13.709 -9.437 1.00 82.94 84 ARG A C 1
ATOM 626 O O . ARG A 1 84 ? 0.539 -13.750 -8.902 1.00 82.94 84 ARG A O 1
ATOM 633 N N . ALA A 1 85 ? -0.724 -13.421 -10.728 1.00 85.25 85 ALA A N 1
ATOM 634 C CA . ALA A 1 85 ? 0.374 -12.898 -11.537 1.00 85.25 85 ALA A CA 1
ATOM 635 C C . ALA A 1 85 ? 0.780 -11.487 -11.052 1.00 85.25 85 ALA A C 1
ATOM 637 O O . ALA A 1 85 ? -0.096 -10.725 -10.626 1.00 85.25 85 ALA A O 1
ATOM 638 N N . PRO A 1 86 ? 2.073 -11.116 -11.121 1.00 87.56 86 PRO A N 1
ATOM 639 C CA . PRO A 1 86 ? 2.511 -9.754 -10.838 1.00 87.56 86 PRO A CA 1
ATOM 640 C C . PRO A 1 86 ? 1.799 -8.719 -11.713 1.00 87.56 86 PRO A C 1
ATOM 642 O O . PRO A 1 86 ? 1.521 -8.969 -12.886 1.00 87.56 86 PRO A O 1
ATOM 645 N N . VAL A 1 87 ? 1.552 -7.538 -11.152 1.00 90.06 87 VAL A N 1
ATOM 646 C CA . VAL A 1 87 ? 0.933 -6.412 -11.857 1.00 90.06 87 VAL A CA 1
ATOM 647 C C . VAL A 1 87 ? 1.746 -5.144 -11.655 1.00 90.06 87 VAL A C 1
ATOM 649 O O . VAL A 1 87 ? 2.038 -4.767 -10.526 1.00 90.06 87 VAL A O 1
ATOM 652 N N . THR A 1 88 ? 2.070 -4.442 -12.740 1.00 94.62 88 THR A N 1
ATOM 653 C CA . THR A 1 88 ? 2.638 -3.091 -12.667 1.00 94.62 88 THR A CA 1
ATOM 654 C C . THR A 1 88 ? 1.539 -2.041 -12.779 1.00 94.62 88 THR A C 1
ATOM 656 O O . THR A 1 88 ? 0.812 -2.003 -13.768 1.00 94.62 88 THR A O 1
ATOM 659 N N . LEU A 1 89 ? 1.469 -1.160 -11.788 1.00 91.31 89 LEU A N 1
ATOM 660 C CA . LEU A 1 89 ? 0.537 -0.042 -11.692 1.00 91.31 89 LEU A CA 1
ATOM 661 C C . LEU A 1 89 ? 1.296 1.273 -11.873 1.00 91.31 89 LEU A C 1
ATOM 663 O O . LEU A 1 89 ? 2.399 1.439 -11.348 1.00 91.31 89 LEU A O 1
ATOM 667 N N . LYS A 1 90 ? 0.712 2.217 -12.604 1.00 94.31 90 LYS A N 1
ATOM 668 C CA . LYS A 1 90 ? 1.245 3.564 -12.842 1.00 94.31 90 LYS A CA 1
ATOM 669 C C . LYS A 1 90 ? 0.349 4.607 -12.189 1.00 94.31 90 LYS A C 1
ATOM 671 O O . LYS A 1 90 ? -0.757 4.307 -11.757 1.00 94.31 90 LYS A O 1
ATOM 676 N N . GLN A 1 91 ? 0.811 5.855 -12.137 1.00 95.62 91 GLN A N 1
ATOM 677 C CA . GLN A 1 91 ? 0.005 6.974 -11.644 1.00 95.62 91 GLN A CA 1
ATOM 678 C C . GLN A 1 91 ? -1.419 6.981 -12.235 1.00 95.62 91 GLN A C 1
ATOM 680 O O . GLN A 1 91 ? -1.596 6.992 -13.454 1.00 95.62 91 GLN A O 1
ATOM 685 N N . GLY A 1 92 ? -2.418 7.045 -11.353 1.00 91.62 92 GLY A N 1
ATOM 686 C CA . GLY A 1 92 ? -3.838 6.997 -11.699 1.00 91.62 92 GLY A CA 1
ATOM 687 C C . GLY A 1 92 ? -4.458 5.600 -11.645 1.00 91.62 92 GLY A C 1
ATOM 688 O O . GLY A 1 92 ? -5.684 5.503 -11.606 1.00 91.62 92 GLY A O 1
ATOM 689 N N . ASP A 1 93 ? -3.646 4.542 -11.608 1.00 92.62 93 ASP A N 1
ATOM 690 C CA . ASP A 1 93 ? -4.128 3.169 -11.477 1.00 92.62 93 ASP A CA 1
ATOM 691 C C . ASP A 1 93 ? -4.490 2.842 -10.021 1.00 92.62 93 ASP A C 1
ATOM 693 O O . ASP A 1 93 ? -4.035 3.483 -9.065 1.00 92.62 93 ASP A O 1
ATOM 697 N N . VAL A 1 94 ? -5.320 1.811 -9.861 1.00 94.81 94 VAL A N 1
ATOM 698 C CA . VAL A 1 94 ? -5.852 1.357 -8.574 1.00 94.81 94 VAL A CA 1
ATOM 699 C C . VAL A 1 94 ? -5.635 -0.138 -8.375 1.00 94.81 94 VAL A C 1
ATOM 701 O O . VAL A 1 94 ? -5.572 -0.900 -9.340 1.00 94.81 94 VAL A O 1
ATOM 704 N N . LEU A 1 95 ? -5.582 -0.566 -7.115 1.00 93.25 95 LEU A N 1
ATOM 705 C CA . LEU A 1 95 ? -5.547 -1.977 -6.736 1.00 93.25 95 LEU A CA 1
ATOM 706 C C . LEU A 1 95 ? -6.362 -2.209 -5.467 1.00 93.25 95 LEU A C 1
ATOM 708 O O . LEU A 1 95 ? -6.344 -1.398 -4.546 1.00 93.25 95 LEU A O 1
ATOM 712 N N . PHE A 1 96 ? -7.066 -3.335 -5.422 1.00 95.19 96 PHE A N 1
ATOM 713 C CA . PHE A 1 96 ? -7.724 -3.829 -4.220 1.00 95.19 96 PHE A CA 1
ATOM 714 C C . PHE A 1 96 ? -7.010 -5.088 -3.729 1.00 95.19 96 PHE A C 1
ATOM 716 O O . PHE A 1 96 ? -6.913 -6.074 -4.470 1.00 95.19 96 PHE A O 1
ATOM 723 N N . ILE A 1 97 ? -6.547 -5.064 -2.481 1.00 93.75 97 ILE A N 1
ATOM 724 C CA . ILE A 1 97 ? -5.934 -6.208 -1.810 1.00 93.75 97 ILE A CA 1
ATOM 725 C C . ILE A 1 97 ? -6.937 -6.772 -0.794 1.00 93.75 97 ILE A C 1
ATOM 727 O O . ILE A 1 97 ? -7.334 -6.067 0.140 1.00 93.75 97 ILE A O 1
ATOM 731 N N . PRO A 1 98 ? -7.383 -8.030 -0.967 1.00 95.00 98 PRO A N 1
ATOM 732 C CA . PRO A 1 98 ? -8.320 -8.655 -0.041 1.00 95.00 98 PRO A CA 1
ATOM 733 C C . PRO A 1 98 ? -7.728 -8.889 1.355 1.00 95.00 98 PRO A C 1
ATOM 735 O O . PRO A 1 98 ? -6.511 -8.982 1.524 1.00 95.00 98 PRO A O 1
ATOM 738 N N . TYR A 1 99 ? -8.611 -9.072 2.343 1.00 94.69 99 TYR A N 1
ATOM 739 C CA . TYR A 1 99 ? -8.241 -9.413 3.719 1.00 94.69 99 TYR A CA 1
ATOM 740 C C . TYR A 1 99 ? -7.220 -10.554 3.775 1.00 94.69 99 TYR A C 1
ATOM 742 O O . TYR A 1 99 ? -7.466 -11.642 3.252 1.00 94.69 99 TYR A O 1
ATOM 750 N N . GLY A 1 100 ? -6.107 -10.329 4.476 1.00 90.38 100 GLY A N 1
ATOM 751 C CA . GLY A 1 100 ? -5.122 -11.366 4.785 1.00 90.38 100 GLY A CA 1
ATOM 752 C C . GLY A 1 100 ? -4.298 -11.876 3.599 1.00 90.38 100 GLY A C 1
ATOM 753 O O . GLY A 1 100 ? -3.463 -12.752 3.807 1.00 90.38 100 GLY A O 1
ATOM 754 N N . VAL A 1 101 ? -4.488 -11.348 2.384 1.00 92.94 101 VAL A N 1
ATOM 755 C CA . VAL A 1 101 ? -3.679 -11.739 1.221 1.00 92.94 101 VAL A CA 1
ATOM 756 C C . VAL A 1 101 ? -2.270 -11.183 1.383 1.00 92.94 101 VAL A C 1
ATOM 758 O O . VAL A 1 101 ? -2.081 -9.967 1.493 1.00 92.94 101 VAL A O 1
ATOM 761 N N . ASN A 1 102 ? -1.278 -12.077 1.386 1.00 95.06 102 ASN A N 1
ATOM 762 C CA . ASN A 1 102 ? 0.115 -11.661 1.423 1.00 95.06 102 ASN A CA 1
ATOM 763 C C . ASN A 1 102 ? 0.484 -10.951 0.122 1.00 95.06 102 ASN A C 1
ATOM 765 O O . ASN A 1 102 ? 0.128 -11.405 -0.971 1.00 95.06 102 ASN A O 1
ATOM 769 N N . HIS A 1 103 ? 1.212 -9.852 0.242 1.00 96.19 103 HIS A N 1
ATOM 770 C CA . HIS A 1 103 ? 1.683 -9.095 -0.898 1.00 96.19 103 HIS A CA 1
ATOM 771 C C . HIS A 1 103 ? 2.987 -8.352 -0.608 1.00 96.19 103 HIS A C 1
ATOM 773 O O . HIS A 1 103 ? 3.298 -7.972 0.523 1.00 96.19 103 HIS A O 1
ATOM 779 N N . GLU A 1 104 ? 3.743 -8.121 -1.674 1.00 96.25 104 GLU A N 1
ATOM 780 C CA . GLU A 1 104 ? 4.889 -7.219 -1.702 1.00 96.25 104 GLU A CA 1
ATOM 781 C C . GLU A 1 104 ? 4.730 -6.214 -2.841 1.00 96.25 104 GLU A C 1
ATOM 783 O O . GLU A 1 104 ? 4.047 -6.478 -3.837 1.00 96.25 104 GLU A O 1
ATOM 788 N N . VAL A 1 105 ? 5.388 -5.067 -2.695 1.00 96.75 105 VAL A N 1
ATOM 789 C CA . VAL A 1 105 ? 5.417 -4.025 -3.721 1.00 96.75 105 VAL A CA 1
ATOM 790 C C . VAL A 1 105 ? 6.842 -3.540 -3.934 1.00 96.75 105 VAL A C 1
ATOM 792 O O . VAL A 1 105 ? 7.591 -3.320 -2.981 1.00 96.75 105 VAL A O 1
ATOM 795 N N . VAL A 1 106 ? 7.227 -3.374 -5.197 1.00 97.38 106 VAL A N 1
ATOM 796 C CA . VAL A 1 106 ? 8.534 -2.852 -5.598 1.00 97.38 106 VAL A CA 1
ATOM 797 C C . VAL A 1 106 ? 8.378 -1.624 -6.481 1.00 97.38 106 VAL A C 1
ATOM 799 O O . VAL A 1 106 ? 7.551 -1.585 -7.393 1.00 97.38 106 VAL A O 1
ATOM 802 N N . ASN A 1 107 ? 9.209 -0.614 -6.239 1.00 98.38 107 ASN A N 1
ATOM 803 C CA . ASN A 1 107 ? 9.336 0.509 -7.153 1.00 98.38 107 ASN A CA 1
ATOM 804 C C . ASN A 1 107 ? 10.197 0.118 -8.358 1.00 98.38 107 ASN A C 1
ATOM 806 O O . ASN A 1 107 ? 11.420 0.020 -8.257 1.00 98.38 107 ASN A O 1
ATOM 810 N N . VAL A 1 108 ? 9.547 -0.065 -9.507 1.00 97.94 108 VAL A N 1
ATOM 811 C CA . VAL A 1 108 ? 10.195 -0.424 -10.782 1.00 97.94 108 VAL A CA 1
ATOM 812 C C . VAL A 1 108 ? 10.586 0.792 -11.623 1.00 97.94 108 VAL A C 1
ATOM 814 O O . VAL A 1 108 ? 11.128 0.650 -12.718 1.00 97.94 108 VAL A O 1
ATOM 817 N N . SER A 1 109 ? 10.305 2.001 -11.138 1.00 97.00 109 SER A N 1
ATOM 818 C CA . SER A 1 109 ? 10.699 3.235 -11.809 1.00 97.00 109 SER A CA 1
ATOM 819 C C . SER A 1 109 ? 12.131 3.652 -11.445 1.00 97.00 109 SER A C 1
ATOM 821 O O . SER A 1 109 ? 12.691 3.246 -10.426 1.00 97.00 109 SER A O 1
ATOM 823 N N . SER A 1 110 ? 12.728 4.517 -12.269 1.00 96.88 110 SER A N 1
ATOM 824 C CA . SER A 1 110 ? 14.027 5.142 -11.977 1.00 96.88 110 SER A CA 1
ATOM 825 C C . SER A 1 110 ? 13.940 6.288 -10.959 1.00 96.88 110 SER A C 1
ATOM 827 O O . SER A 1 110 ? 14.969 6.839 -10.574 1.00 96.88 110 SER A O 1
ATOM 829 N N . GLY A 1 111 ? 12.724 6.698 -10.590 1.00 96.19 111 GLY A N 1
ATOM 830 C CA . GLY A 1 111 ? 12.435 7.797 -9.674 1.00 96.19 111 GLY A CA 1
ATOM 831 C C . GLY A 1 111 ? 11.701 7.312 -8.429 1.00 96.19 111 GLY A C 1
ATOM 832 O O . GLY A 1 111 ? 11.591 6.115 -8.175 1.00 96.19 111 GLY A O 1
ATOM 833 N N . ARG A 1 112 ? 11.206 8.252 -7.627 1.00 97.62 112 ARG A N 1
ATOM 834 C CA . ARG A 1 112 ? 10.316 7.932 -6.512 1.00 97.62 112 ARG A CA 1
ATOM 835 C C . ARG A 1 112 ? 8.967 7.464 -7.065 1.00 97.62 112 ARG A C 1
ATOM 837 O O . ARG A 1 112 ? 8.479 8.016 -8.047 1.00 97.62 112 ARG A O 1
ATOM 844 N N . SER A 1 113 ? 8.379 6.468 -6.416 1.00 98.62 113 SER A N 1
ATOM 845 C CA . SER A 1 113 ? 6.995 6.055 -6.656 1.00 98.62 113 SER A CA 1
ATOM 846 C C . SER A 1 113 ? 6.214 6.163 -5.359 1.00 98.62 113 SER A C 1
ATOM 848 O O . SER A 1 113 ? 6.773 5.944 -4.283 1.00 98.62 113 SER A O 1
ATOM 850 N N . ALA A 1 114 ? 4.938 6.521 -5.444 1.00 98.69 114 ALA A N 1
ATOM 851 C CA . ALA A 1 114 ? 4.105 6.715 -4.269 1.00 98.69 114 ALA A CA 1
ATOM 852 C C . ALA A 1 114 ? 2.647 6.357 -4.526 1.00 98.69 114 ALA A C 1
ATOM 854 O O . ALA A 1 114 ? 2.122 6.529 -5.627 1.00 98.69 114 ALA A O 1
ATOM 855 N N . GLU A 1 115 ? 1.958 5.962 -3.469 1.00 98.56 115 GLU A N 1
ATOM 856 C CA . GLU A 1 115 ? 0.554 5.580 -3.480 1.00 98.56 115 GLU A CA 1
ATOM 857 C C . GLU A 1 115 ? -0.170 6.070 -2.227 1.00 98.56 115 GLU A C 1
ATOM 859 O O . GLU A 1 115 ? 0.416 6.211 -1.150 1.00 98.56 115 GLU A O 1
ATOM 864 N N . LEU A 1 116 ? -1.470 6.302 -2.376 1.00 98.81 116 LEU A N 1
ATOM 865 C CA . LEU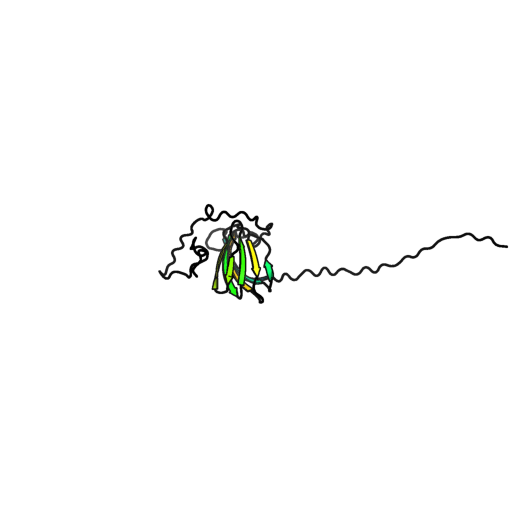 A 1 116 ? -2.384 6.444 -1.258 1.00 98.81 116 LEU A CA 1
ATOM 866 C C . LEU A 1 116 ? -2.951 5.063 -0.930 1.00 98.81 116 LEU A C 1
ATOM 868 O O . LEU A 1 116 ? -3.795 4.550 -1.665 1.00 98.81 116 LEU A O 1
ATOM 872 N N . ALA A 1 117 ? -2.508 4.497 0.187 1.00 98.50 117 ALA A N 1
ATOM 873 C CA . ALA A 1 117 ? -3.031 3.257 0.733 1.00 98.50 117 ALA A CA 1
ATOM 874 C C . ALA A 1 117 ? -4.141 3.564 1.744 1.00 98.50 117 ALA A C 1
ATOM 876 O O . ALA A 1 117 ? -3.916 4.236 2.756 1.00 98.50 117 ALA A O 1
ATOM 877 N N . THR A 1 118 ? -5.353 3.090 1.462 1.00 98.81 118 THR A N 1
ATOM 878 C CA . THR A 1 118 ? -6.504 3.166 2.366 1.00 98.81 118 THR A CA 1
ATOM 879 C C . THR A 1 118 ? -6.804 1.782 2.913 1.00 98.81 118 THR A C 1
ATOM 881 O O . THR A 1 118 ? -7.224 0.894 2.182 1.00 98.81 118 THR A O 1
ATOM 884 N N . TYR A 1 119 ? -6.635 1.613 4.214 1.00 98.62 119 TYR A N 1
ATOM 885 C CA . TYR A 1 119 ? -6.868 0.367 4.925 1.00 98.62 119 TYR A CA 1
ATOM 886 C C . TYR A 1 119 ? -8.231 0.392 5.603 1.00 98.62 119 TYR A C 1
ATOM 888 O O . TYR A 1 119 ? -8.553 1.370 6.276 1.00 98.62 119 TYR A O 1
ATOM 896 N N . VAL A 1 120 ? -8.992 -0.695 5.501 1.00 98.50 120 VAL A N 1
ATOM 897 C CA . VAL A 1 120 ? -10.198 -0.944 6.302 1.00 98.50 120 VAL A CA 1
ATOM 898 C C . VAL A 1 120 ? -9.943 -2.181 7.156 1.00 98.50 120 VAL A C 1
ATOM 900 O O . VAL A 1 120 ? -10.119 -3.315 6.723 1.00 98.50 120 VAL A O 1
ATOM 903 N N . VAL A 1 121 ? -9.498 -1.974 8.392 1.00 98.25 121 VAL A N 1
ATOM 904 C CA . VAL A 1 121 ? -8.868 -3.021 9.215 1.00 98.25 121 VAL A CA 1
ATOM 905 C C . VAL A 1 121 ? -9.558 -3.217 10.555 1.00 98.25 121 VAL A C 1
ATOM 907 O O . VAL A 1 121 ? -10.314 -2.369 11.027 1.00 98.25 121 VAL A O 1
ATOM 910 N N . GLU A 1 122 ? -9.320 -4.371 11.169 1.00 98.25 122 GLU A N 1
ATOM 911 C CA . GLU A 1 122 ? -9.719 -4.652 12.544 1.00 98.25 122 GLU A CA 1
ATOM 912 C C . GLU A 1 122 ? -9.033 -3.704 13.533 1.00 98.25 122 GLU A C 1
ATOM 914 O O . GLU A 1 122 ? -7.805 -3.601 13.606 1.00 98.25 122 GLU A O 1
ATOM 919 N N . LYS A 1 123 ? -9.843 -3.045 14.360 1.00 96.75 123 LYS A N 1
ATOM 920 C CA . LYS A 1 123 ? -9.368 -2.116 15.379 1.00 96.75 123 LYS A CA 1
ATOM 921 C C . LYS A 1 123 ? -8.507 -2.837 16.416 1.00 96.75 123 LYS A C 1
ATOM 923 O O . LYS A 1 123 ? -8.893 -3.866 16.967 1.00 96.75 123 LYS A O 1
ATOM 928 N N . GLY A 1 124 ? -7.357 -2.246 16.733 1.00 94.88 124 GLY A N 1
ATOM 929 C CA . GLY A 1 124 ? -6.434 -2.760 17.749 1.00 94.88 124 GLY A CA 1
ATOM 930 C C . GLY A 1 124 ? -5.541 -3.913 17.281 1.00 94.88 124 GLY A C 1
ATOM 931 O O . GLY A 1 124 ? -4.759 -4.427 18.080 1.00 94.88 124 GLY A O 1
ATOM 932 N N . LYS A 1 125 ? -5.622 -4.314 16.007 1.00 97.06 125 LYS A N 1
ATOM 933 C CA . LYS A 1 125 ? -4.663 -5.235 15.390 1.00 97.06 125 LYS A CA 1
ATOM 934 C C . LYS A 1 125 ? -3.472 -4.467 14.796 1.00 97.06 125 LYS A C 1
ATOM 936 O O . LYS A 1 125 ? -3.610 -3.285 14.477 1.00 97.06 125 LYS A O 1
ATOM 941 N N . PRO A 1 126 ? -2.294 -5.101 14.642 1.00 96.25 126 PRO A N 1
ATOM 942 C CA . PRO A 1 126 ? -1.1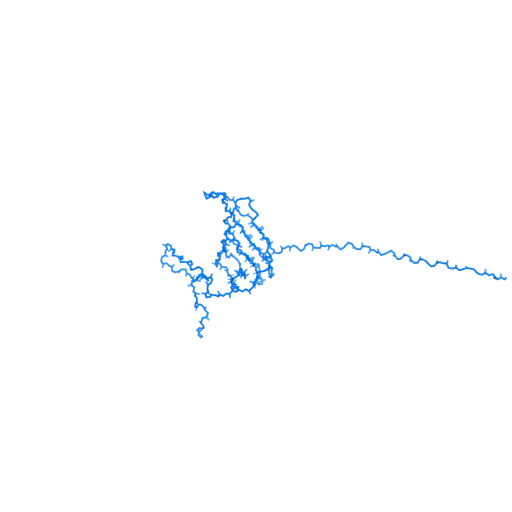96 -4.509 13.886 1.00 96.25 126 PRO A CA 1
ATOM 943 C C . PRO A 1 126 ? -1.637 -4.196 12.456 1.00 96.25 126 PRO A C 1
ATOM 945 O O . PRO A 1 126 ? -2.293 -5.021 11.823 1.00 96.25 126 PRO A O 1
ATOM 948 N N . LEU A 1 127 ? -1.258 -3.019 11.948 1.00 96.25 127 LEU A N 1
ATOM 949 C CA . LEU A 1 127 ? -1.589 -2.641 10.576 1.00 96.25 127 LEU A CA 1
ATOM 950 C C . LEU A 1 127 ? -0.858 -3.545 9.584 1.00 96.25 127 LEU A C 1
ATOM 952 O O . LEU A 1 127 ? -1.494 -4.085 8.698 1.00 96.25 127 LEU A O 1
ATOM 956 N N . VAL A 1 128 ? 0.450 -3.740 9.761 1.00 96.25 128 VAL A N 1
ATOM 957 C CA . VAL A 1 128 ? 1.311 -4.550 8.887 1.00 96.25 128 VAL A CA 1
ATOM 958 C C . VAL A 1 128 ? 1.772 -5.787 9.648 1.00 96.25 128 VAL A C 1
ATOM 960 O O . VAL A 1 128 ? 2.351 -5.661 10.730 1.00 96.25 128 VAL A O 1
ATOM 963 N N . VAL A 1 129 ? 1.556 -6.968 9.073 1.00 95.12 129 VAL A N 1
ATOM 964 C CA . VAL A 1 129 ? 2.052 -8.241 9.606 1.00 95.12 129 VAL A CA 1
ATOM 965 C C . VAL A 1 129 ? 3.032 -8.848 8.600 1.00 95.12 129 VAL A C 1
ATOM 967 O O . VAL A 1 129 ? 2.609 -9.214 7.504 1.00 95.12 129 VAL A O 1
ATOM 970 N N . PRO A 1 130 ? 4.333 -8.954 8.927 1.00 94.00 130 PRO A N 1
ATOM 971 C CA . PRO A 1 130 ? 5.318 -9.550 8.029 1.00 94.00 130 PRO A CA 1
ATOM 972 C C . PRO A 1 130 ? 4.970 -10.993 7.651 1.00 94.00 130 PRO A C 1
ATOM 974 O O . PRO A 1 130 ? 4.527 -11.773 8.497 1.00 94.00 130 PRO A O 1
ATOM 977 N N . ALA A 1 131 ? 5.237 -11.357 6.400 1.00 87.81 131 ALA A N 1
ATOM 978 C CA . ALA A 1 131 ? 5.015 -12.691 5.861 1.00 87.81 131 ALA A CA 1
ATOM 979 C C . ALA A 1 131 ? 6.285 -13.245 5.197 1.00 87.81 131 ALA A C 1
ATOM 981 O O . ALA A 1 131 ? 7.180 -12.506 4.789 1.00 87.81 131 ALA A O 1
ATOM 982 N N . SER A 1 132 ? 6.367 -14.572 5.079 1.00 76.62 132 SER A N 1
ATOM 983 C CA . SER A 1 132 ? 7.367 -15.212 4.207 1.00 76.62 132 SER A CA 1
ATOM 984 C C . SER A 1 132 ? 6.965 -14.989 2.751 1.00 76.62 132 SER A C 1
ATOM 986 O O . SER A 1 132 ? 5.769 -14.933 2.494 1.00 76.62 132 SER A O 1
ATOM 988 N N . SER A 1 133 ? 7.910 -14.837 1.818 1.00 60.00 133 SER A N 1
ATOM 989 C CA . SER A 1 133 ? 7.629 -14.498 0.408 1.00 60.00 133 SER A CA 1
ATOM 990 C C . SER A 1 133 ? 6.500 -15.343 -0.217 1.00 60.00 133 SER A C 1
ATOM 992 O O . SER A 1 133 ? 6.398 -16.530 0.109 1.00 60.00 133 SER A O 1
ATOM 994 N N . PRO A 1 134 ? 5.663 -14.774 -1.112 1.00 56.75 134 PRO A N 1
ATOM 995 C CA . PRO A 1 134 ? 4.509 -15.483 -1.660 1.00 56.75 134 PRO A CA 1
ATOM 996 C C . PRO A 1 134 ? 4.966 -16.739 -2.408 1.00 56.75 134 PRO A C 1
ATOM 998 O O . PRO A 1 134 ? 5.881 -16.677 -3.231 1.00 56.75 134 PRO A O 1
ATOM 1001 N N . THR A 1 135 ? 4.341 -17.888 -2.137 1.00 53.50 135 THR A N 1
ATOM 1002 C CA . THR A 1 135 ? 4.621 -19.107 -2.906 1.00 53.50 135 THR A CA 1
ATOM 1003 C C . THR A 1 135 ? 3.870 -19.032 -4.232 1.00 53.50 135 THR A C 1
ATOM 1005 O O . THR A 1 135 ? 2.647 -18.934 -4.270 1.00 53.50 135 THR A O 1
ATOM 1008 N N . THR A 1 136 ? 4.611 -19.048 -5.336 1.00 49.22 136 THR A N 1
ATOM 1009 C CA . THR A 1 136 ? 4.072 -19.016 -6.697 1.00 49.22 136 THR A CA 1
ATOM 1010 C C . THR A 1 136 ? 3.417 -20.352 -7.056 1.00 49.22 136 THR A C 1
ATOM 1012 O O . THR A 1 136 ? 4.090 -21.272 -7.517 1.00 49.22 136 THR A O 1
ATOM 1015 N N . ALA A 1 137 ? 2.107 -20.460 -6.883 1.00 45.19 137 ALA A N 1
ATOM 1016 C CA . ALA A 1 137 ? 1.283 -21.371 -7.670 1.00 45.19 137 ALA A CA 1
ATOM 1017 C C . ALA A 1 137 ? -0.072 -20.694 -7.885 1.00 45.19 137 ALA A C 1
ATOM 1019 O O . ALA A 1 137 ? -0.907 -20.667 -6.989 1.00 45.19 137 ALA A O 1
ATOM 1020 N N . PHE A 1 138 ? -0.235 -20.066 -9.047 1.00 43.50 138 PHE A N 1
ATOM 1021 C CA . PHE A 1 138 ? -1.483 -19.451 -9.487 1.00 43.50 138 PHE A CA 1
ATOM 1022 C C . PHE A 1 138 ? -2.006 -20.243 -10.683 1.00 43.50 138 PHE A C 1
ATOM 1024 O O . PHE A 1 138 ? -1.291 -20.346 -11.683 1.00 43.50 138 PHE A O 1
ATOM 1031 N N . ASP A 1 139 ? -3.222 -20.784 -10.573 1.00 49.09 139 ASP A N 1
ATOM 1032 C CA . ASP A 1 139 ? -4.013 -21.249 -11.713 1.00 49.09 139 ASP A CA 1
ATOM 1033 C C . ASP A 1 139 ? -5.059 -20.166 -12.062 1.00 49.09 139 ASP A C 1
ATOM 1035 O O . ASP A 1 139 ? -6.031 -19.975 -11.325 1.00 49.09 139 ASP A O 1
ATOM 1039 N N . PRO A 1 140 ? -4.876 -19.420 -13.168 1.00 45.47 140 PRO A N 1
ATOM 1040 C CA . PRO A 1 140 ? -5.754 -18.312 -13.539 1.00 45.47 140 PRO A CA 1
ATOM 1041 C C . PRO A 1 140 ? -7.199 -18.715 -13.856 1.00 45.47 140 PRO A C 1
ATOM 1043 O O . PRO A 1 140 ? -8.070 -17.843 -13.901 1.00 45.47 140 PRO A O 1
ATOM 1046 N N . ALA A 1 141 ? -7.457 -19.998 -14.130 1.00 46.84 141 ALA A N 1
ATOM 1047 C CA . ALA A 1 141 ? -8.753 -20.465 -14.607 1.00 46.84 141 ALA A CA 1
ATOM 1048 C C . ALA A 1 141 ? -9.726 -20.855 -13.480 1.00 46.84 141 ALA A C 1
ATOM 1050 O O . ALA A 1 141 ? -10.938 -20.782 -13.697 1.00 46.84 141 ALA A O 1
ATOM 1051 N N . GLU A 1 142 ? -9.231 -21.238 -12.296 1.00 44.94 142 GLU A N 1
ATOM 1052 C CA . GLU A 1 142 ? -10.071 -21.800 -11.222 1.00 44.94 142 GLU A CA 1
ATOM 1053 C C . GLU A 1 142 ? -10.326 -20.844 -10.040 1.00 44.94 142 GLU A C 1
ATOM 1055 O O . GLU A 1 142 ? -11.408 -20.881 -9.452 1.00 44.94 142 GLU A O 1
ATOM 1060 N N . ASP A 1 143 ? -9.408 -19.917 -9.739 1.00 44.47 143 ASP A N 1
ATOM 1061 C CA . ASP A 1 143 ? -9.370 -19.250 -8.421 1.00 44.47 143 ASP A CA 1
ATOM 1062 C C . ASP A 1 143 ? -9.865 -17.787 -8.382 1.00 44.47 143 ASP A C 1
ATOM 1064 O O . ASP A 1 143 ? -9.684 -17.075 -7.390 1.00 44.47 143 ASP A O 1
ATOM 1068 N N . MET A 1 144 ? -10.527 -17.300 -9.436 1.00 46.28 144 MET A N 1
ATOM 1069 C CA . MET A 1 144 ? -11.017 -15.914 -9.497 1.00 46.28 144 MET A CA 1
ATOM 1070 C C . MET A 1 144 ? -12.496 -15.791 -9.074 1.00 46.28 144 MET A C 1
ATOM 1072 O O . MET A 1 144 ? -13.387 -16.125 -9.864 1.00 46.28 144 MET A O 1
ATOM 1076 N N . PRO A 1 145 ? -12.831 -15.207 -7.901 1.00 36.78 145 PRO A N 1
ATOM 1077 C CA . PRO A 1 145 ? -14.172 -14.684 -7.681 1.00 36.78 145 PRO A CA 1
ATOM 1078 C C . PRO A 1 145 ? -14.362 -13.447 -8.567 1.00 36.78 145 PRO A C 1
ATOM 1080 O O . PRO A 1 145 ? -13.737 -12.406 -8.364 1.00 36.78 145 PRO A O 1
ATOM 1083 N N . ARG A 1 146 ? -15.239 -13.560 -9.569 1.00 41.12 146 ARG A N 1
ATOM 1084 C CA . ARG A 1 146 ? -15.658 -12.437 -10.416 1.00 41.12 146 ARG A CA 1
ATOM 1085 C C . ARG A 1 146 ? -16.337 -11.369 -9.554 1.00 41.12 146 ARG A C 1
ATOM 1087 O O . ARG A 1 146 ? -17.504 -11.511 -9.190 1.00 41.12 146 ARG A O 1
ATOM 1094 N N . LEU A 1 147 ? -15.625 -10.294 -9.233 1.00 39.94 147 LEU A N 1
ATOM 1095 C CA . LEU A 1 147 ? -16.227 -9.081 -8.686 1.00 39.94 147 LEU A CA 1
ATOM 1096 C C . LEU A 1 147 ? -16.870 -8.310 -9.842 1.00 39.94 147 LEU A C 1
ATOM 1098 O O . LEU A 1 147 ? -16.219 -7.528 -10.520 1.00 39.94 147 LEU A O 1
ATOM 1102 N N . ASN A 1 148 ? -18.164 -8.544 -10.071 1.00 32.91 148 ASN A N 1
ATOM 1103 C CA . ASN A 1 148 ? -18.978 -7.713 -10.961 1.00 32.91 148 ASN A CA 1
ATOM 1104 C C . ASN A 1 148 ? -19.211 -6.343 -10.305 1.00 32.91 148 ASN A C 1
ATOM 1106 O O . ASN A 1 148 ? -20.251 -6.104 -9.686 1.00 32.91 148 ASN A O 1
ATOM 1110 N N . LEU A 1 149 ? -18.245 -5.440 -10.430 1.00 38.72 149 LEU A N 1
ATOM 1111 C CA . LEU A 1 149 ? -18.395 -4.052 -10.016 1.00 38.72 149 LEU A CA 1
ATOM 1112 C C . LEU A 1 149 ? -19.107 -3.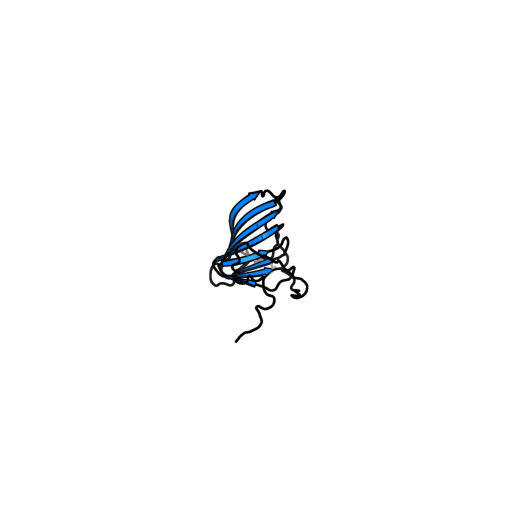270 -11.129 1.00 38.72 149 LEU A C 1
ATOM 1114 O O . LEU A 1 149 ? -18.489 -2.767 -12.059 1.00 38.72 149 LEU A O 1
ATOM 1118 N N . LYS A 1 150 ? -20.439 -3.176 -11.041 1.00 33.28 150 LYS A N 1
ATOM 1119 C CA . LYS A 1 150 ? -21.203 -2.149 -11.767 1.00 33.28 150 LYS A CA 1
ATOM 1120 C C . LYS A 1 150 ? -21.219 -0.877 -10.918 1.00 33.28 150 LYS A C 1
ATOM 1122 O O . LYS A 1 150 ? -21.781 -0.898 -9.824 1.00 33.28 150 LYS A O 1
ATOM 1127 N N . PHE A 1 151 ? -20.611 0.203 -11.405 1.00 49.16 151 PHE A N 1
ATOM 1128 C CA . PHE A 1 151 ? -20.613 1.513 -10.745 1.00 49.16 151 PHE A CA 1
ATOM 1129 C C . PHE A 1 151 ? -21.579 2.507 -11.412 1.00 49.16 151 PHE A C 1
ATOM 1131 O O . PHE A 1 151 ? -22.164 2.212 -12.448 1.00 49.16 151 PHE A O 1
ATOM 1138 N N . ALA A 1 152 ? -21.828 3.625 -10.719 1.00 40.78 152 ALA A N 1
ATOM 1139 C CA . ALA A 1 152 ? -23.043 4.445 -10.794 1.00 40.78 152 ALA A CA 1
ATOM 1140 C C . ALA A 1 152 ? -23.167 5.397 -11.999 1.00 40.78 152 ALA A C 1
ATOM 1142 O O . ALA A 1 152 ? -24.216 6.020 -12.158 1.00 40.78 152 ALA A O 1
ATOM 1143 N N . ASP A 1 153 ? -22.148 5.513 -12.842 1.00 50.75 153 ASP A N 1
ATOM 1144 C CA . ASP A 1 153 ? -22.263 6.137 -14.151 1.00 50.75 153 ASP A CA 1
ATOM 1145 C C . ASP A 1 153 ? -21.916 5.098 -15.216 1.00 50.75 153 ASP A C 1
ATOM 1147 O O . ASP A 1 153 ? -20.912 4.403 -15.119 1.00 50.75 153 ASP A O 1
ATOM 1151 N N . ASP A 1 154 ? -22.757 4.962 -16.241 1.00 49.72 154 ASP A N 1
ATOM 1152 C CA . ASP A 1 154 ? -22.596 3.981 -17.328 1.00 49.72 154 ASP A CA 1
ATOM 1153 C C . ASP A 1 154 ? -21.353 4.243 -18.216 1.00 49.72 154 ASP A C 1
ATOM 1155 O O . ASP A 1 154 ? -21.250 3.736 -19.335 1.00 49.72 154 ASP A O 1
ATOM 1159 N N . THR A 1 155 ? -20.403 5.048 -17.737 1.00 46.97 155 THR A N 1
ATOM 1160 C CA . THR A 1 155 ? -19.079 5.224 -18.314 1.00 46.97 155 THR A CA 1
ATOM 1161 C C . THR A 1 155 ? -18.238 3.996 -17.957 1.00 46.97 155 THR A C 1
ATOM 1163 O O . THR A 1 155 ? -17.949 3.775 -16.780 1.00 46.97 155 THR A O 1
ATOM 1166 N N . PRO A 1 156 ? -17.789 3.186 -18.932 1.00 44.81 156 PRO A N 1
ATOM 1167 C CA . PRO A 1 156 ? -16.833 2.129 -18.646 1.00 44.81 156 PRO A CA 1
ATOM 1168 C C . PRO A 1 156 ? -15.572 2.771 -18.064 1.00 44.81 156 PRO A C 1
ATOM 1170 O O . PRO A 1 156 ? -14.963 3.635 -18.705 1.00 44.81 156 PRO A O 1
ATOM 1173 N N . LEU A 1 157 ? -15.168 2.363 -16.859 1.00 43.44 157 LEU A N 1
ATOM 1174 C CA . LEU A 1 157 ? -13.812 2.636 -16.395 1.00 43.44 157 LEU A CA 1
ATOM 1175 C C . LEU A 1 157 ? -12.846 2.128 -17.474 1.00 43.44 157 LEU A C 1
ATOM 1177 O O . LEU A 1 157 ? -13.131 1.134 -18.152 1.00 43.44 157 LEU A O 1
ATOM 1181 N N . LYS A 1 158 ? -11.690 2.787 -17.638 1.00 46.66 158 LYS A N 1
ATOM 1182 C CA . LYS A 1 158 ? -10.570 2.131 -18.331 1.00 46.66 158 LYS A CA 1
ATOM 1183 C C . LYS A 1 158 ? -10.451 0.729 -17.728 1.00 46.66 158 LYS A C 1
ATOM 1185 O O . LYS A 1 158 ? -10.471 0.673 -16.497 1.00 46.66 158 LYS A O 1
ATOM 1190 N N . PRO A 1 159 ? -10.396 -0.346 -18.541 1.00 45.12 159 PRO A N 1
ATOM 1191 C CA . PRO A 1 159 ? -10.458 -1.708 -18.037 1.00 45.12 159 PRO A CA 1
ATOM 1192 C C . PRO A 1 159 ? -9.493 -1.828 -16.871 1.00 45.12 159 PRO A C 1
ATOM 1194 O O . PRO A 1 159 ? -8.284 -1.652 -17.033 1.00 45.12 159 PRO A O 1
ATOM 1197 N N . THR A 1 160 ? -10.047 -2.005 -15.675 1.00 47.25 160 THR A N 1
ATOM 1198 C CA . THR A 1 160 ? -9.202 -2.267 -14.524 1.00 47.25 160 THR A CA 1
ATOM 1199 C C . THR A 1 160 ? -8.659 -3.674 -14.709 1.00 47.25 160 THR A C 1
ATOM 1201 O O . THR A 1 160 ? -9.262 -4.501 -15.400 1.00 47.25 160 THR A O 1
ATOM 1204 N N . LEU A 1 161 ? -7.518 -3.973 -14.094 1.00 45.72 161 LEU A N 1
ATOM 1205 C CA . LEU A 1 161 ? -6.872 -5.286 -14.197 1.00 45.72 161 LEU A CA 1
ATOM 1206 C C . LEU A 1 161 ? -7.760 -6.468 -13.747 1.00 45.72 161 LEU A C 1
ATOM 1208 O O . LEU A 1 161 ? -7.360 -7.622 -13.857 1.00 45.72 161 LEU A O 1
ATOM 1212 N N . PHE A 1 162 ? -8.956 -6.180 -13.239 1.00 45.28 162 PHE A N 1
ATOM 1213 C CA . PHE A 1 162 ? -9.949 -7.129 -12.770 1.00 45.28 162 PHE A CA 1
ATOM 1214 C C . PHE A 1 162 ? -11.008 -7.505 -13.821 1.00 45.28 162 PHE A C 1
ATOM 1216 O O . PHE A 1 162 ? -11.725 -8.480 -13.604 1.00 45.28 162 PHE A O 1
ATOM 1223 N N . ASP A 1 163 ? -11.095 -6.794 -14.956 1.00 44.00 163 ASP A N 1
ATOM 1224 C CA . ASP A 1 163 ? -12.254 -6.884 -15.862 1.00 44.00 163 ASP A CA 1
ATOM 1225 C C . ASP A 1 163 ? -12.056 -7.697 -17.152 1.00 44.00 163 ASP A C 1
ATOM 1227 O O . ASP A 1 163 ? -13.012 -7.850 -17.913 1.00 44.00 163 ASP A O 1
ATOM 1231 N N . SER A 1 164 ? -10.880 -8.265 -17.447 1.00 45.97 164 SER A N 1
ATOM 1232 C CA . SER A 1 164 ? -10.768 -9.098 -18.658 1.00 45.97 164 SER A CA 1
ATOM 1233 C C . SER A 1 164 ? -9.804 -10.274 -18.544 1.00 45.97 164 SER A C 1
ATOM 1235 O O . SER A 1 164 ? -8.626 -10.127 -18.241 1.00 45.97 164 SER A O 1
ATOM 1237 N N . ALA A 1 165 ? -10.325 -11.457 -18.873 1.00 44.38 165 ALA A N 1
ATOM 1238 C CA . ALA A 1 165 ? -9.561 -12.685 -19.087 1.00 44.38 165 ALA A CA 1
ATOM 1239 C C . ALA A 1 165 ? -8.869 -12.726 -20.469 1.00 44.38 165 ALA A C 1
ATOM 1241 O O . ALA A 1 165 ? -8.363 -13.769 -20.864 1.00 44.38 165 ALA A O 1
ATOM 1242 N N . THR A 1 166 ? -8.876 -11.619 -21.223 1.00 44.25 166 THR A N 1
ATOM 1243 C CA . THR A 1 166 ? -8.471 -11.575 -22.641 1.00 44.25 166 THR A CA 1
ATOM 1244 C C . THR A 1 166 ? -7.578 -10.382 -23.002 1.00 44.25 166 THR A C 1
ATOM 1246 O O . THR A 1 166 ? -7.305 -10.173 -24.176 1.00 44.25 166 THR A O 1
ATOM 1249 N N . ALA A 1 167 ? -7.072 -9.599 -22.040 1.00 44.59 167 ALA A N 1
ATOM 1250 C CA . ALA A 1 167 ? -6.171 -8.469 -22.336 1.00 44.59 167 ALA A CA 1
ATOM 1251 C C . ALA A 1 167 ? -4.736 -8.872 -22.760 1.00 44.59 167 ALA A C 1
ATOM 1253 O O . ALA A 1 167 ? -3.868 -8.007 -22.851 1.00 44.59 167 ALA A O 1
ATOM 1254 N N . TRP A 1 168 ? -4.483 -10.159 -23.021 1.00 42.88 168 TRP A N 1
ATOM 1255 C CA . TRP A 1 168 ? -3.175 -10.692 -23.424 1.00 42.88 168 TRP A CA 1
ATOM 1256 C C . TRP A 1 168 ? -3.192 -11.434 -24.764 1.00 42.88 168 TRP A C 1
ATOM 1258 O O . TRP A 1 168 ? -2.194 -12.055 -25.113 1.00 42.88 168 TRP A O 1
ATOM 1268 N N . GLU A 1 169 ? -4.295 -11.389 -25.513 1.00 40.25 169 GLU A N 1
ATOM 1269 C CA . GLU A 1 169 ? -4.260 -11.826 -26.908 1.00 40.25 169 GLU A CA 1
ATOM 1270 C C . GLU A 1 169 ? -3.817 -10.648 -27.775 1.00 40.25 169 GLU A C 1
ATOM 1272 O O . GLU A 1 169 ? -4.464 -9.601 -27.822 1.00 40.25 169 GLU A O 1
ATOM 1277 N N . ASP A 1 170 ? -2.641 -10.843 -28.366 1.00 49.78 170 ASP A N 1
ATOM 1278 C CA . ASP A 1 170 ? -1.991 -10.006 -29.361 1.00 49.78 170 ASP A CA 1
ATOM 1279 C C . ASP A 1 170 ? -2.973 -9.373 -30.352 1.00 49.78 170 ASP A C 1
ATOM 1281 O O . ASP A 1 170 ? -3.817 -10.055 -30.927 1.00 49.78 170 ASP A O 1
ATOM 1285 N N . GLU A 1 171 ? -2.750 -8.100 -30.669 1.00 39.84 171 GLU A N 1
ATOM 1286 C CA . GLU A 1 171 ? -3.101 -7.542 -31.975 1.00 39.84 171 GLU A CA 1
ATOM 1287 C C . GLU A 1 171 ? -1.897 -6.703 -32.476 1.00 39.84 171 GLU A C 1
ATOM 1289 O O . GLU A 1 171 ? -1.142 -6.170 -31.655 1.00 39.84 171 GLU A O 1
ATOM 1294 N N . PRO A 1 172 ? -1.673 -6.662 -33.804 1.00 48.72 172 PRO A N 1
ATOM 1295 C CA . PRO A 1 172 ? -0.372 -6.490 -34.471 1.00 48.72 172 PRO A CA 1
ATOM 1296 C C . PRO A 1 172 ? 0.250 -5.084 -34.459 1.00 48.72 172 PRO A C 1
ATOM 1298 O O . PRO A 1 172 ? -0.482 -4.074 -34.348 1.00 48.72 172 PRO A O 1
#